Protein AF-A0A7V2UAW4-F1 (afdb_monomer)

Secondary structure (DSSP, 8-state):
-PPPHHHHHHHHHHHHHHHHHHHHHHTTHHHHHHHHHHHHHHTT--EEEEEESS---EEEEEETTTEEEEEEEEEEEEEEEETTEEEEEEEEEEEEEESS-EEEEEEE---SSS------TT-GGGSEEEEEHHHHHHSSPP-SS-S----

pLDDT: mean 83.61, std 13.73, range [29.81, 96.88]

Solvent-accessible surface area (backbone atoms only — not comparable to full-atom values): 8157 Å² total; per-residue (Å²): 135,87,79,57,69,68,56,56,51,51,53,52,52,51,46,67,63,51,60,56,51,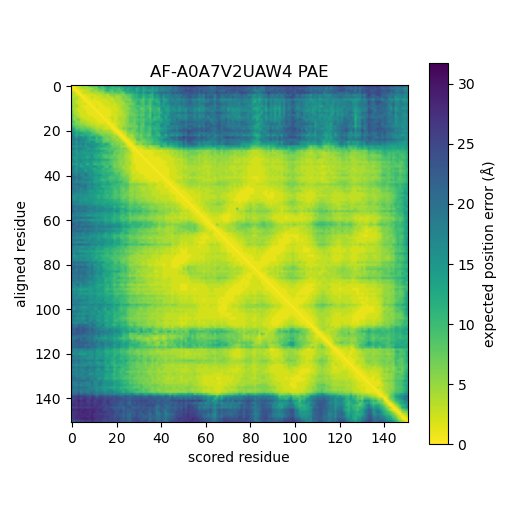63,61,34,50,78,59,58,26,74,63,25,52,51,50,51,53,50,33,57,59,29,56,74,48,75,53,68,50,76,50,57,92,60,96,69,60,69,51,66,50,54,62,89,48,48,41,17,38,41,40,26,46,48,64,37,37,36,40,36,36,31,95,36,28,48,42,66,21,45,36,35,40,45,37,40,23,69,42,48,34,30,40,41,35,38,31,55,26,41,40,70,81,46,72,51,60,65,52,46,91,92,39,68,90,46,43,53,42,43,35,21,6,65,48,19,70,73,44,78,72,60,64,87,53,72,84,76,73,83,102

Mean predicted aligned error: 8.91 Å

Radius of gyration: 21.37 Å; Cα contacts (8 Å, |Δi|>4): 284; chains: 1; bounding box: 58×36×54 Å

Structure (mmCIF, N/CA/C/O backbone):
data_AF-A0A7V2UAW4-F1
#
_entry.id   AF-A0A7V2UAW4-F1
#
loop_
_atom_site.group_PDB
_atom_site.id
_atom_site.type_symbol
_atom_site.label_atom_id
_atom_site.label_alt_id
_atom_site.label_comp_id
_atom_site.label_asym_id
_atom_site.label_entity_id
_atom_site.label_seq_id
_atom_site.pdbx_PDB_ins_code
_atom_site.Cartn_x
_atom_site.Cartn_y
_atom_site.Cartn_z
_atom_site.occupancy
_atom_site.B_iso_or_equiv
_atom_site.auth_seq_id
_atom_site.auth_comp_id
_atom_site.auth_asym_id
_atom_site.auth_atom_id
_atom_site.pdbx_PDB_model_num
ATOM 1 N N . MET A 1 1 ? 37.548 -24.258 -40.162 1.00 61.00 1 MET A N 1
ATOM 2 C CA . MET A 1 1 ? 38.134 -23.087 -39.465 1.00 61.00 1 MET A CA 1
ATOM 3 C C . MET A 1 1 ? 37.793 -23.179 -37.980 1.00 61.00 1 MET A C 1
ATOM 5 O O . MET A 1 1 ? 36.614 -23.158 -37.659 1.00 61.00 1 MET A O 1
ATOM 9 N N . LYS A 1 2 ? 38.778 -23.338 -37.081 1.00 76.00 2 LYS A N 1
ATOM 10 C CA . LYS A 1 2 ? 38.550 -23.303 -35.621 1.00 76.00 2 LYS A CA 1
ATOM 11 C C . LYS A 1 2 ? 38.394 -21.843 -35.185 1.00 76.00 2 LYS A C 1
ATOM 13 O O . LYS A 1 2 ? 39.293 -21.044 -35.432 1.00 76.00 2 LYS A O 1
ATOM 18 N N . GLN A 1 3 ? 37.265 -21.483 -34.580 1.00 68.00 3 GLN A N 1
ATOM 19 C CA . GLN A 1 3 ? 37.112 -20.160 -33.973 1.00 68.00 3 GLN A CA 1
ATOM 20 C C . GLN A 1 3 ? 37.976 -20.068 -32.707 1.00 68.00 3 GLN A C 1
ATOM 22 O O . GLN A 1 3 ? 38.026 -21.008 -31.918 1.00 68.00 3 GLN A O 1
ATOM 27 N N . SER A 1 4 ? 38.674 -18.942 -32.535 1.00 83.75 4 SER A N 1
ATOM 28 C CA . SER A 1 4 ? 39.480 -18.678 -31.338 1.00 83.75 4 SER A CA 1
ATOM 29 C C . SER A 1 4 ? 38.569 -18.534 -30.110 1.00 83.75 4 SER A C 1
ATOM 31 O O . SER A 1 4 ? 37.597 -17.776 -30.194 1.00 83.75 4 SER A O 1
ATOM 33 N N . PRO A 1 5 ? 38.879 -19.173 -28.967 1.00 84.00 5 PRO A N 1
ATOM 34 C CA . PRO A 1 5 ? 38.079 -19.078 -27.741 1.00 84.00 5 PRO A CA 1
ATOM 35 C C . PRO A 1 5 ? 37.882 -17.631 -27.258 1.00 84.00 5 PRO A C 1
ATOM 37 O O . PRO A 1 5 ? 36.838 -17.303 -26.700 1.00 84.00 5 PRO A O 1
ATOM 40 N N . SER A 1 6 ? 38.818 -16.727 -27.565 1.00 88.31 6 SER A N 1
ATOM 41 C CA . SER A 1 6 ? 38.686 -15.294 -27.267 1.00 88.31 6 SER A CA 1
ATOM 42 C C . SER A 1 6 ? 37.560 -14.597 -28.040 1.00 88.31 6 SER A C 1
ATOM 44 O O . SER A 1 6 ? 36.951 -13.663 -27.524 1.00 88.31 6 SER A O 1
ATOM 46 N N . ARG A 1 7 ? 37.236 -15.056 -29.257 1.00 86.38 7 ARG A N 1
ATOM 47 C CA . ARG A 1 7 ? 36.137 -14.494 -30.061 1.00 86.38 7 ARG A CA 1
ATOM 48 C C . ARG A 1 7 ? 34.774 -14.929 -29.528 1.00 86.38 7 ARG A C 1
ATOM 50 O O . ARG A 1 7 ? 33.863 -14.112 -29.488 1.00 86.38 7 ARG A O 1
ATOM 57 N N . LEU A 1 8 ? 34.661 -16.182 -29.082 1.00 85.88 8 LEU A N 1
ATOM 58 C CA . LEU A 1 8 ? 33.453 -16.701 -28.431 1.00 85.88 8 LEU A CA 1
ATOM 59 C C . LEU A 1 8 ? 33.189 -15.989 -27.101 1.00 85.88 8 LEU A C 1
ATOM 61 O O . LEU A 1 8 ? 32.062 -15.571 -26.855 1.00 85.88 8 LEU A O 1
ATOM 65 N N . LEU A 1 9 ? 34.231 -15.776 -26.290 1.00 88.94 9 LEU A N 1
ATOM 66 C CA . LEU A 1 9 ? 34.117 -15.020 -25.043 1.00 88.94 9 LEU A CA 1
ATOM 67 C C . LEU A 1 9 ? 33.706 -13.561 -25.295 1.00 88.94 9 LEU A C 1
ATOM 69 O O . LEU A 1 9 ? 32.804 -13.063 -24.630 1.00 88.94 9 LEU A O 1
ATOM 73 N N . GLY A 1 10 ? 34.314 -12.893 -26.281 1.00 90.38 10 GLY A N 1
ATOM 74 C CA . GLY A 1 10 ? 33.958 -11.519 -26.648 1.00 90.38 10 GLY A CA 1
ATOM 75 C C . GLY A 1 10 ? 32.508 -11.380 -27.124 1.00 90.38 10 GLY A C 1
ATOM 76 O O . GLY A 1 10 ? 31.810 -10.462 -26.701 1.00 90.38 10 GLY A O 1
ATOM 77 N N . LEU A 1 11 ? 32.026 -12.320 -27.945 1.00 89.00 11 LEU A N 1
ATOM 78 C CA . LEU A 1 11 ? 30.628 -12.366 -28.391 1.00 89.00 11 LEU A CA 1
ATOM 79 C C . LEU A 1 11 ? 29.655 -12.642 -27.238 1.00 89.00 11 LEU A C 1
ATOM 81 O O . LEU A 1 11 ? 28.611 -11.996 -27.163 1.00 89.00 11 LEU A O 1
ATOM 85 N N . ALA A 1 12 ? 29.994 -13.557 -26.327 1.00 86.88 12 ALA A N 1
ATOM 86 C CA . ALA A 1 12 ? 29.176 -13.852 -25.153 1.00 86.88 12 ALA A CA 1
ATOM 87 C C . ALA A 1 12 ? 29.076 -12.641 -24.214 1.00 86.88 12 ALA A C 1
ATOM 89 O O . ALA A 1 12 ? 27.979 -12.291 -23.783 1.00 86.88 12 ALA A O 1
ATOM 90 N N . LEU A 1 13 ? 30.195 -11.956 -23.959 1.00 86.44 13 LEU A N 1
ATOM 91 C CA . LEU A 1 13 ? 30.232 -10.760 -23.119 1.00 86.44 13 LEU A CA 1
ATOM 92 C C . LEU A 1 13 ? 29.447 -9.601 -23.751 1.00 86.44 13 LEU A C 1
ATOM 94 O O . LEU A 1 13 ? 28.648 -8.958 -23.078 1.00 86.44 13 LEU A O 1
ATOM 98 N N . ALA A 1 14 ? 29.613 -9.373 -25.058 1.00 84.19 14 ALA A N 1
ATOM 99 C CA . ALA A 1 14 ? 28.846 -8.364 -25.787 1.00 84.19 14 ALA A CA 1
ATOM 100 C C . ALA A 1 14 ? 27.338 -8.672 -25.768 1.00 84.19 14 ALA A C 1
ATOM 102 O O . ALA A 1 14 ? 26.530 -7.778 -25.536 1.00 84.19 14 ALA A O 1
ATOM 103 N N . SER A 1 15 ? 26.952 -9.940 -25.933 1.00 80.25 15 SER A N 1
ATOM 104 C CA . SER A 1 15 ? 25.546 -10.362 -25.862 1.00 80.25 15 SER A CA 1
ATOM 105 C C . SER A 1 15 ? 24.968 -10.156 -24.459 1.00 80.25 15 SER A C 1
ATOM 107 O O . SER A 1 15 ? 23.874 -9.618 -24.321 1.00 80.25 15 SER A O 1
ATOM 109 N N . ALA A 1 16 ? 25.722 -10.507 -23.413 1.00 80.31 16 ALA A N 1
ATOM 110 C CA . ALA A 1 16 ? 25.320 -10.308 -22.022 1.00 80.31 16 ALA A CA 1
ATOM 111 C C . ALA A 1 16 ? 25.173 -8.824 -21.639 1.00 80.31 16 ALA A C 1
ATOM 113 O O . ALA A 1 16 ? 24.401 -8.514 -20.741 1.00 80.31 16 ALA A O 1
ATOM 114 N N . LEU A 1 17 ? 25.877 -7.913 -22.320 1.00 76.81 17 LEU A N 1
ATOM 115 C CA . LEU A 1 17 ? 25.771 -6.467 -22.095 1.00 76.81 17 LEU A CA 1
ATOM 116 C C . LEU A 1 17 ? 24.660 -5.808 -22.923 1.00 76.81 17 LEU A C 1
ATOM 118 O O . LEU A 1 17 ? 24.065 -4.835 -22.470 1.00 76.81 17 LEU A O 1
ATOM 122 N N . VAL A 1 18 ? 24.363 -6.322 -24.121 1.00 74.56 18 VAL A N 1
ATOM 123 C CA . VAL A 1 18 ? 23.377 -5.718 -25.036 1.00 74.56 18 VAL A CA 1
ATOM 124 C C . VAL A 1 18 ? 21.959 -6.235 -24.792 1.00 74.56 18 VAL A C 1
ATOM 126 O O . VAL A 1 18 ? 21.009 -5.457 -24.843 1.00 74.56 18 VAL A O 1
ATOM 129 N N . LEU A 1 19 ? 21.789 -7.525 -24.488 1.00 70.25 19 LEU A N 1
ATOM 130 C CA . LEU A 1 19 ? 20.464 -8.118 -24.267 1.00 70.25 19 LEU A CA 1
ATOM 131 C C . LEU A 1 19 ? 19.680 -7.487 -23.094 1.00 70.25 19 LEU A C 1
ATOM 133 O O . LEU A 1 19 ? 18.476 -7.286 -23.252 1.00 70.25 19 LEU A O 1
ATOM 137 N N . PRO A 1 20 ? 20.303 -7.089 -21.965 1.00 67.56 20 PRO A N 1
ATOM 138 C CA . PRO A 1 20 ? 19.588 -6.406 -20.884 1.00 67.56 20 PRO A CA 1
ATOM 139 C C . PRO A 1 20 ? 19.115 -4.993 -21.253 1.00 67.56 20 PRO A C 1
ATOM 141 O O . PRO A 1 20 ? 18.119 -4.525 -20.702 1.00 67.56 20 PRO A O 1
ATOM 144 N N . LEU A 1 21 ? 19.788 -4.313 -22.194 1.00 64.25 21 LEU A N 1
ATOM 145 C CA . LEU A 1 21 ? 19.416 -2.954 -22.611 1.00 64.25 21 LEU A CA 1
ATOM 146 C C . LEU A 1 21 ? 18.043 -2.925 -23.295 1.00 64.25 21 LEU A C 1
ATOM 148 O O . LEU A 1 21 ? 17.291 -1.971 -23.102 1.00 64.25 21 LEU A O 1
ATOM 152 N N . GLY A 1 22 ? 17.690 -3.983 -24.034 1.00 64.31 22 GLY A N 1
ATOM 153 C CA . GLY A 1 22 ? 16.378 -4.107 -24.675 1.00 64.31 22 GLY A CA 1
ATOM 154 C C . GLY A 1 22 ? 15.227 -4.234 -23.671 1.00 64.31 22 GLY A C 1
ATOM 155 O O . GLY A 1 22 ? 14.153 -3.680 -23.896 1.00 64.31 22 GLY A O 1
ATOM 156 N N . CYS A 1 23 ? 15.459 -4.900 -22.534 1.00 62.59 23 CYS A N 1
ATOM 157 C CA . CYS A 1 23 ? 14.474 -4.987 -21.454 1.00 62.59 23 CYS A CA 1
ATOM 158 C C . CYS A 1 23 ? 14.363 -3.663 -20.688 1.00 62.59 23 CYS A C 1
ATOM 160 O O . CYS A 1 23 ? 13.255 -3.205 -20.431 1.00 62.59 23 CYS A O 1
ATOM 162 N N . ALA A 1 24 ? 15.493 -3.005 -20.403 1.00 60.03 24 ALA A N 1
ATOM 163 C CA . ALA A 1 24 ? 15.501 -1.716 -19.716 1.00 60.03 24 ALA A CA 1
ATOM 164 C C . ALA A 1 24 ? 14.805 -0.614 -20.536 1.00 60.03 24 ALA A C 1
ATOM 166 O O . ALA A 1 24 ? 14.076 0.195 -19.975 1.00 60.03 24 ALA A O 1
ATOM 167 N N . GLN A 1 25 ? 14.971 -0.577 -21.866 1.00 60.62 25 GLN A N 1
ATOM 168 C CA . GLN A 1 25 ? 14.334 0.443 -22.715 1.00 60.62 25 GLN A CA 1
ATOM 169 C C . GLN A 1 25 ? 12.803 0.410 -22.680 1.00 60.62 25 GLN A C 1
ATOM 171 O O . GLN A 1 25 ? 12.186 1.466 -22.808 1.00 60.62 25 GLN A O 1
ATOM 176 N N . ARG A 1 26 ? 12.189 -0.763 -22.482 1.00 65.06 26 ARG A N 1
ATOM 177 C CA . ARG A 1 26 ? 10.726 -0.897 -22.438 1.00 65.06 26 ARG A CA 1
ATOM 178 C C . ARG A 1 26 ? 10.103 -0.183 -21.234 1.00 65.06 26 ARG A C 1
ATOM 180 O O . ARG A 1 26 ? 8.951 0.222 -21.315 1.00 65.06 26 ARG A O 1
ATOM 187 N N . GLU A 1 27 ? 10.879 0.016 -20.173 1.00 66.06 27 GLU A N 1
ATOM 188 C CA . GLU A 1 27 ? 10.457 0.678 -18.933 1.00 66.06 27 GLU A CA 1
ATOM 189 C C . GLU A 1 27 ? 11.071 2.079 -18.760 1.00 66.06 27 GLU A C 1
ATOM 191 O O . GLU A 1 27 ? 10.977 2.656 -17.687 1.00 66.06 27 GLU A O 1
ATOM 196 N N . GLY A 1 28 ? 11.697 2.660 -19.794 1.00 79.25 28 GLY A N 1
ATOM 197 C CA . GLY A 1 28 ? 12.308 4.001 -19.713 1.00 79.25 28 GLY A CA 1
ATOM 198 C C . GLY A 1 28 ? 13.829 4.014 -19.496 1.00 79.25 28 GLY A C 1
ATOM 199 O O . GLY A 1 28 ? 14.409 5.028 -19.103 1.00 79.25 28 GLY A O 1
ATOM 200 N N . GLY A 1 29 ? 14.510 2.901 -19.763 1.00 83.06 29 GLY A N 1
ATOM 201 C CA . GLY A 1 29 ? 15.966 2.777 -19.699 1.00 83.06 29 GLY A CA 1
ATOM 202 C C . GLY A 1 29 ? 16.503 2.772 -18.268 1.00 83.06 29 GLY A C 1
ATOM 203 O O . GLY A 1 29 ? 15.854 2.303 -17.339 1.00 83.06 29 GLY A O 1
ATOM 204 N N . VAL A 1 30 ? 17.714 3.306 -18.082 1.00 82.31 30 VAL A N 1
ATOM 205 C CA . VAL A 1 30 ? 18.349 3.408 -16.754 1.00 82.31 30 VAL A CA 1
ATOM 206 C C . VAL A 1 30 ? 17.505 4.250 -15.793 1.00 82.31 30 VAL A C 1
ATOM 208 O O . VAL A 1 30 ? 17.402 3.909 -14.619 1.00 82.31 30 VAL A O 1
ATOM 211 N N . LEU A 1 31 ? 16.877 5.323 -16.285 1.00 83.94 31 LEU A N 1
ATOM 212 C CA . LEU A 1 31 ? 16.004 6.170 -15.469 1.00 83.94 31 LEU A CA 1
ATOM 213 C C . LEU A 1 31 ? 14.739 5.424 -15.042 1.00 83.94 31 LEU A C 1
ATOM 215 O O . LEU A 1 31 ? 14.379 5.482 -13.872 1.00 83.94 31 LEU A O 1
ATOM 219 N N . GLY A 1 32 ? 14.133 4.673 -15.962 1.00 84.94 32 GLY A N 1
ATOM 220 C CA . GLY A 1 32 ? 13.034 3.757 -15.667 1.00 84.94 32 GLY A CA 1
ATOM 221 C C . GLY A 1 32 ? 13.375 2.765 -14.563 1.00 84.94 32 GLY A C 1
ATOM 222 O O . GLY A 1 32 ? 12.708 2.715 -13.537 1.00 84.94 32 GLY A O 1
ATOM 223 N N . PHE A 1 33 ? 14.496 2.058 -14.719 1.00 83.50 33 PHE A N 1
ATOM 224 C CA . PHE A 1 33 ? 14.989 1.120 -13.713 1.0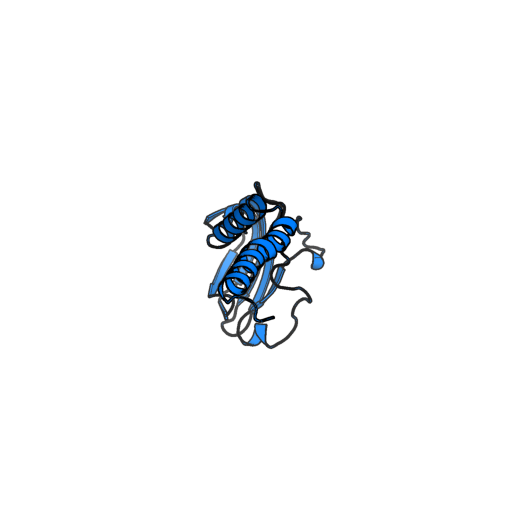0 83.50 33 PHE A CA 1
ATOM 225 C C . PHE A 1 33 ? 15.178 1.773 -12.338 1.00 83.50 33 PHE A C 1
ATOM 227 O O . PHE A 1 33 ? 14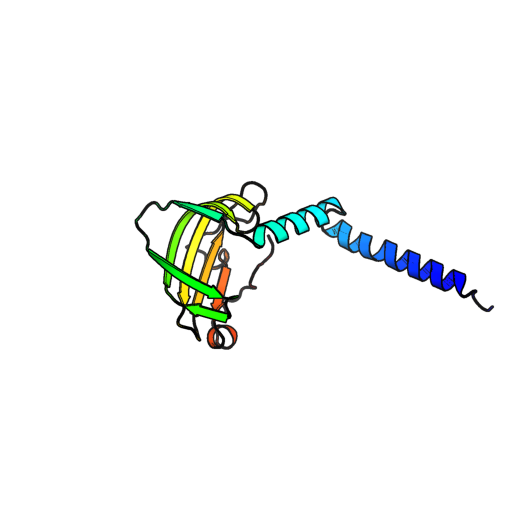.711 1.234 -11.336 1.00 83.50 33 PHE A O 1
ATOM 234 N N . LEU A 1 34 ? 15.854 2.927 -12.275 1.00 85.88 34 LEU A N 1
ATOM 235 C CA . LEU A 1 34 ? 16.068 3.642 -11.014 1.00 85.88 34 LEU A CA 1
ATOM 236 C C . LEU A 1 34 ? 14.745 4.108 -10.394 1.00 85.88 34 LEU A C 1
ATOM 238 O O . LEU A 1 34 ? 14.593 4.009 -9.179 1.00 85.88 34 LEU A O 1
ATOM 242 N N . SER A 1 35 ? 13.787 4.553 -11.210 1.00 86.50 35 SER A N 1
ATOM 243 C CA . SER A 1 35 ? 12.442 4.908 -10.751 1.00 86.50 35 SER A CA 1
ATOM 244 C C . SER A 1 35 ? 11.711 3.702 -10.164 1.00 86.50 35 SER A C 1
ATOM 246 O O . SER A 1 35 ? 11.132 3.813 -9.089 1.00 86.50 35 SER A O 1
ATOM 248 N N . SER A 1 36 ? 11.792 2.534 -10.805 1.00 85.31 36 SER A N 1
ATOM 249 C CA . SER A 1 36 ? 11.201 1.300 -10.277 1.00 85.31 36 SER A CA 1
ATOM 250 C C . SER A 1 36 ? 11.884 0.862 -8.981 1.00 85.31 36 SER A C 1
ATOM 252 O O . SER A 1 36 ? 11.212 0.474 -8.039 1.00 85.31 36 SER A O 1
ATOM 254 N N . ARG A 1 37 ? 13.218 0.971 -8.875 1.00 88.50 37 ARG A N 1
ATOM 255 C CA . ARG A 1 37 ? 13.931 0.677 -7.615 1.00 88.50 37 ARG A CA 1
ATOM 256 C C . ARG A 1 37 ? 13.546 1.641 -6.491 1.00 88.50 37 ARG A C 1
ATOM 258 O O . ARG A 1 37 ? 13.497 1.227 -5.337 1.00 88.50 37 ARG A O 1
ATOM 265 N N . LEU A 1 38 ? 13.301 2.910 -6.817 1.00 88.56 38 LEU A N 1
ATOM 266 C CA . LEU A 1 38 ? 12.791 3.882 -5.856 1.00 88.56 38 LEU A CA 1
ATOM 267 C C . LEU A 1 38 ? 11.385 3.490 -5.387 1.00 88.56 38 LEU A C 1
ATOM 269 O O . LEU A 1 38 ? 11.158 3.460 -4.182 1.00 88.56 38 LEU A O 1
ATOM 273 N N . LYS A 1 39 ? 10.488 3.136 -6.316 1.00 86.06 39 LYS A N 1
ATOM 274 C CA . LYS A 1 39 ? 9.132 2.656 -6.010 1.00 86.06 39 LYS A CA 1
ATOM 275 C C . LYS A 1 39 ? 9.162 1.414 -5.112 1.00 86.06 39 LYS A C 1
ATOM 277 O O . LYS A 1 39 ? 8.578 1.455 -4.037 1.00 86.06 39 LYS A O 1
ATOM 282 N N . ASP A 1 40 ? 9.946 0.392 -5.466 1.00 88.62 40 ASP A N 1
ATOM 283 C CA . ASP A 1 40 ? 10.162 -0.800 -4.628 1.00 88.62 40 ASP A CA 1
ATOM 284 C C . ASP A 1 40 ? 10.610 -0.420 -3.204 1.00 88.62 40 ASP A C 1
ATOM 286 O O . ASP A 1 40 ? 10.158 -1.007 -2.225 1.00 88.62 40 ASP A O 1
ATOM 290 N N . GLY A 1 41 ? 11.505 0.567 -3.069 1.00 90.12 41 GLY A N 1
ATOM 291 C CA . GLY A 1 41 ? 11.968 1.053 -1.768 1.00 90.12 41 GLY A CA 1
ATOM 292 C C . GLY A 1 41 ? 10.875 1.750 -0.951 1.00 90.12 41 GLY A C 1
ATOM 293 O O . GLY A 1 41 ? 10.837 1.592 0.268 1.00 90.12 41 GLY A O 1
ATOM 294 N N . LEU A 1 42 ? 9.980 2.490 -1.609 1.00 90.69 42 LEU A N 1
ATOM 295 C CA . LEU A 1 42 ? 8.832 3.143 -0.973 1.00 90.69 42 LEU A CA 1
ATOM 296 C C . LEU A 1 42 ? 7.737 2.142 -0.575 1.00 90.69 42 LEU A C 1
ATOM 298 O O . LEU A 1 42 ? 7.028 2.383 0.394 1.00 90.69 42 LEU A O 1
ATOM 302 N N . GLU A 1 43 ? 7.624 1.001 -1.258 1.00 87.62 43 GLU A N 1
ATOM 303 C CA . GLU A 1 43 ? 6.686 -0.077 -0.901 1.00 87.62 43 GLU A CA 1
ATOM 304 C C . GLU A 1 43 ? 7.110 -0.865 0.353 1.00 87.62 43 GLU A C 1
ATOM 306 O O . GLU A 1 43 ? 6.309 -1.598 0.932 1.00 87.62 43 GLU A O 1
ATOM 311 N N . MET A 1 44 ? 8.362 -0.732 0.808 1.00 89.25 44 MET A N 1
ATOM 312 C CA . MET A 1 44 ? 8.853 -1.463 1.984 1.00 89.25 44 MET A CA 1
ATOM 313 C C . MET A 1 44 ? 8.369 -0.888 3.319 1.00 89.25 44 MET A C 1
ATOM 315 O O . MET A 1 44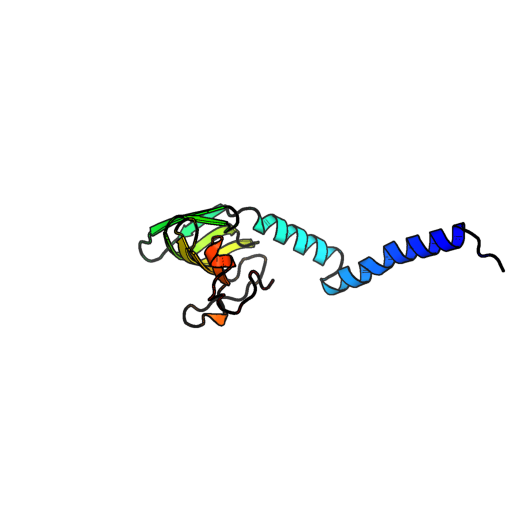 ? 8.454 -1.577 4.340 1.00 89.25 44 MET A O 1
ATOM 319 N N . VAL A 1 45 ? 7.951 0.380 3.350 1.00 88.06 45 VAL A N 1
ATOM 320 C CA . VAL A 1 45 ? 7.672 1.107 4.591 1.00 88.06 45 VAL A CA 1
ATOM 321 C C . VAL A 1 45 ? 6.484 2.043 4.410 1.00 88.06 45 VAL A C 1
ATOM 323 O O . VAL A 1 45 ? 6.556 2.995 3.641 1.00 88.06 45 VAL A O 1
ATOM 326 N N . ASP A 1 46 ? 5.462 1.843 5.241 1.00 90.56 46 ASP A N 1
ATOM 327 C CA . ASP A 1 46 ? 4.341 2.768 5.382 1.00 90.56 46 ASP A CA 1
ATOM 328 C C . ASP A 1 46 ? 4.450 3.517 6.724 1.00 90.56 46 ASP A C 1
ATOM 330 O O . ASP A 1 46 ? 4.282 2.936 7.800 1.00 90.56 46 ASP A O 1
ATOM 334 N N . ILE A 1 47 ? 4.739 4.819 6.687 1.00 94.69 47 ILE A N 1
ATOM 335 C CA . ILE A 1 47 ? 4.780 5.711 7.854 1.00 94.69 47 ILE A CA 1
ATOM 336 C C . ILE A 1 47 ? 3.999 6.980 7.536 1.00 94.69 47 ILE A C 1
ATOM 338 O O . ILE A 1 47 ? 4.362 7.747 6.645 1.00 94.69 47 ILE A O 1
ATOM 342 N N . GLY A 1 48 ? 2.961 7.251 8.322 1.00 94.94 48 GLY A N 1
ATOM 343 C CA . GLY A 1 48 ? 2.155 8.448 8.140 1.00 94.94 48 GLY A CA 1
ATOM 344 C C . GLY A 1 48 ? 1.013 8.575 9.131 1.00 94.94 48 GLY A C 1
ATOM 345 O O . GLY A 1 48 ? 0.889 7.812 10.090 1.00 94.94 48 GLY A O 1
ATOM 346 N N . VAL A 1 49 ? 0.168 9.568 8.877 1.00 96.06 49 VAL A N 1
ATOM 347 C CA . VAL A 1 49 ? -1.048 9.840 9.641 1.00 96.06 49 VAL A CA 1
ATOM 348 C C . VAL A 1 49 ? -2.247 9.619 8.734 1.00 96.06 49 VAL A C 1
ATOM 350 O O . VAL A 1 49 ? -2.304 10.146 7.627 1.00 96.06 49 VAL A O 1
ATOM 353 N N . THR A 1 50 ? -3.224 8.855 9.218 1.00 95.62 50 THR A N 1
ATOM 354 C CA . THR A 1 50 ? -4.506 8.688 8.530 1.00 95.62 50 THR A CA 1
ATOM 355 C C . THR A 1 50 ? -5.555 9.599 9.148 1.00 95.62 50 THR A C 1
ATOM 357 O O . THR A 1 50 ? -5.760 9.583 10.362 1.00 95.62 50 THR A O 1
ATOM 360 N N . VAL A 1 51 ? -6.252 10.358 8.306 1.00 96.19 51 VAL A N 1
ATOM 361 C CA . VAL A 1 51 ? -7.375 11.215 8.692 1.00 96.19 51 VAL A CA 1
ATOM 362 C C . VAL A 1 51 ? -8.650 10.675 8.059 1.00 96.19 51 VAL A C 1
ATOM 364 O O . VAL A 1 51 ? -8.700 10.404 6.861 1.00 96.19 51 VAL A O 1
ATOM 367 N N . THR A 1 52 ? -9.697 10.528 8.867 1.00 96.88 52 THR A N 1
ATOM 368 C CA . THR A 1 52 ? -11.007 10.027 8.433 1.00 96.88 52 THR A CA 1
ATOM 369 C C . THR A 1 52 ? -12.097 11.035 8.787 1.00 96.88 52 THR A C 1
ATO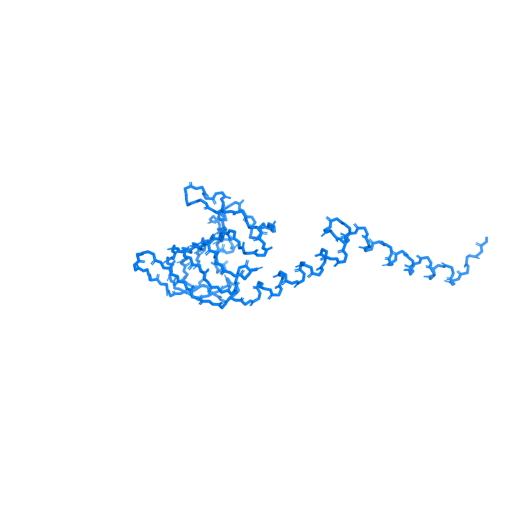M 371 O O . THR A 1 52 ? -11.979 11.769 9.767 1.00 96.88 52 THR A O 1
ATOM 374 N N . ALA A 1 53 ? -13.162 11.088 7.982 1.00 95.88 53 ALA A N 1
ATOM 375 C CA . ALA A 1 53 ? -14.289 11.993 8.231 1.00 95.88 53 ALA A CA 1
ATOM 376 C C . ALA A 1 53 ? -15.181 11.523 9.394 1.00 95.88 53 ALA A C 1
ATOM 378 O O . ALA A 1 53 ? -15.812 12.331 10.071 1.00 95.88 53 ALA A O 1
ATOM 379 N N . THR A 1 54 ? -15.235 10.211 9.627 1.00 96.19 54 THR A N 1
ATOM 380 C CA . THR A 1 54 ? -16.014 9.581 10.698 1.00 96.19 54 THR A CA 1
ATOM 381 C C . THR A 1 54 ? -15.108 8.708 11.559 1.00 96.19 54 THR A C 1
ATOM 383 O O . THR A 1 54 ? -14.215 8.071 10.997 1.00 96.19 54 THR A O 1
ATOM 386 N N . PRO A 1 55 ? -15.366 8.580 12.875 1.00 94.12 55 PRO A N 1
ATOM 387 C CA . PRO A 1 55 ? -14.639 7.642 13.724 1.00 94.12 55 PRO A CA 1
ATOM 388 C C . PRO A 1 55 ? -14.699 6.220 13.161 1.00 94.12 55 PRO A C 1
ATOM 390 O O . PRO A 1 55 ? -15.774 5.712 12.837 1.00 94.12 55 PRO A O 1
ATOM 393 N N . GLN A 1 56 ? -13.538 5.588 13.043 1.00 94.62 56 GLN A N 1
ATOM 394 C CA . GLN A 1 56 ? -13.369 4.249 12.493 1.00 94.62 56 GLN A CA 1
ATOM 395 C C . GLN A 1 56 ? -12.389 3.465 13.365 1.00 94.62 56 GLN A C 1
ATOM 397 O O . GLN A 1 56 ? -11.525 4.049 14.018 1.00 94.62 56 GLN A O 1
ATOM 402 N N . TRP A 1 57 ? -12.543 2.143 13.395 1.00 90.88 57 TRP A N 1
ATOM 403 C CA . TRP A 1 57 ? -11.721 1.261 14.216 1.00 90.88 57 TRP A CA 1
ATOM 404 C C . TRP A 1 57 ? -10.964 0.292 13.327 1.00 90.88 57 TRP A C 1
ATOM 406 O O . TRP A 1 57 ? -11.536 -0.353 12.444 1.00 90.88 57 TRP A O 1
ATOM 416 N N . THR A 1 58 ? -9.671 0.180 13.598 1.00 92.75 58 THR A N 1
ATOM 417 C CA . THR A 1 58 ? -8.809 -0.806 12.969 1.00 92.75 58 THR A CA 1
ATOM 418 C C . THR A 1 58 ? -7.861 -1.381 14.004 1.00 92.75 58 THR A C 1
ATOM 420 O O . THR A 1 58 ? -7.166 -0.661 14.718 1.00 92.75 58 THR A O 1
ATOM 423 N N . PHE A 1 59 ? -7.878 -2.698 14.109 1.00 94.62 59 PHE A N 1
ATOM 424 C CA . PHE A 1 59 ? -6.874 -3.477 14.799 1.00 94.62 59 PHE A CA 1
ATOM 425 C C . PHE A 1 59 ? -6.628 -4.690 13.925 1.00 94.62 59 PHE A C 1
ATOM 427 O O . PHE A 1 59 ? -7.379 -5.662 13.969 1.00 94.62 59 PHE A O 1
ATOM 434 N N . TYR A 1 60 ? -5.628 -4.588 13.064 1.00 94.31 60 TYR A N 1
ATOM 435 C CA . TYR A 1 60 ? -5.332 -5.609 12.080 1.00 94.31 60 TYR A CA 1
ATOM 436 C C . TYR A 1 60 ? -3.823 -5.766 11.963 1.00 94.31 60 TYR A C 1
ATOM 438 O O . TYR A 1 60 ? -3.105 -4.783 11.790 1.00 94.31 60 TYR A O 1
ATOM 446 N N . ALA A 1 61 ? -3.351 -7.002 12.068 1.00 92.94 61 ALA A N 1
ATOM 447 C CA . ALA A 1 61 ? -1.960 -7.358 11.864 1.00 92.94 61 ALA A CA 1
ATOM 448 C C . ALA A 1 61 ? -1.898 -8.574 10.945 1.00 92.94 61 ALA A C 1
ATOM 450 O O . ALA A 1 61 ? -2.594 -9.565 11.164 1.00 92.94 61 ALA A O 1
ATOM 451 N N . ALA A 1 62 ? -1.049 -8.508 9.927 1.00 88.06 62 ALA A N 1
ATOM 452 C CA . ALA A 1 62 ? -0.809 -9.619 9.024 1.00 88.06 62 ALA A CA 1
ATOM 453 C C . ALA A 1 62 ? 0.688 -9.717 8.736 1.00 88.06 62 ALA A C 1
ATOM 455 O O . ALA A 1 62 ? 1.295 -8.793 8.200 1.00 88.06 62 ALA A O 1
ATOM 456 N N . LEU A 1 63 ? 1.295 -10.853 9.081 1.00 84.75 63 LEU A N 1
ATOM 457 C CA . LEU A 1 63 ? 2.671 -11.149 8.690 1.00 84.75 63 LEU A CA 1
ATOM 458 C C . LEU A 1 63 ? 2.660 -11.733 7.276 1.00 84.75 63 LEU A C 1
ATOM 460 O O . LEU A 1 63 ? 2.275 -12.890 7.104 1.00 84.75 63 LEU A O 1
ATOM 464 N N . LEU A 1 64 ? 3.054 -10.946 6.270 1.00 84.50 64 LEU A N 1
ATOM 465 C CA . LEU A 1 64 ? 3.104 -11.375 4.860 1.00 84.50 64 LEU A CA 1
ATOM 466 C C . LEU A 1 64 ? 1.782 -11.997 4.371 1.00 84.50 64 LEU A C 1
ATOM 468 O O . LEU A 1 64 ? 1.787 -12.992 3.651 1.00 84.50 64 LEU A O 1
ATOM 472 N N . SER A 1 65 ? 0.639 -11.479 4.836 1.00 85.69 65 SER A N 1
ATOM 473 C CA . SER A 1 65 ? -0.695 -12.042 4.555 1.00 85.69 65 SER A CA 1
ATOM 474 C C . SER A 1 65 ? -0.899 -13.509 4.994 1.00 85.69 65 SER A C 1
ATOM 476 O O . SER A 1 65 ? -1.923 -14.114 4.689 1.00 85.69 65 SER A O 1
ATOM 478 N N . SER A 1 66 ? 0.053 -14.108 5.719 1.00 88.50 66 SER A N 1
ATOM 479 C CA . SER A 1 66 ? 0.064 -15.541 6.053 1.00 88.50 66 SER A CA 1
ATOM 480 C C . SER A 1 66 ? -0.653 -15.872 7.356 1.00 88.50 66 SER A C 1
ATOM 482 O O . SER A 1 66 ? -1.204 -16.959 7.487 1.00 88.50 66 SER A O 1
ATOM 484 N N . VAL A 1 67 ? -0.668 -14.943 8.313 1.00 93.12 67 VAL A N 1
ATOM 485 C CA . VAL A 1 67 ? -1.384 -15.083 9.587 1.00 93.12 67 VAL A CA 1
ATOM 486 C C . VAL A 1 67 ? -2.115 -13.771 9.874 1.00 93.12 67 VAL A C 1
ATOM 488 O O . VAL A 1 67 ? -1.610 -12.937 10.628 1.00 93.12 67 VAL A O 1
ATOM 491 N N . PRO A 1 68 ? -3.256 -13.525 9.208 1.00 94.75 68 PRO A N 1
ATOM 492 C CA . PRO A 1 68 ? -4.044 -12.316 9.404 1.00 94.75 68 PRO A CA 1
ATOM 493 C C . PRO A 1 68 ? -4.817 -12.404 10.721 1.00 94.75 68 PRO A C 1
ATOM 495 O O . PRO A 1 68 ? -5.559 -13.359 10.939 1.00 94.75 68 PRO A O 1
ATOM 498 N N . VAL A 1 69 ? -4.700 -11.415 11.601 1.00 96.50 69 VAL A N 1
ATOM 499 C CA . VAL A 1 69 ? -5.458 -11.364 12.858 1.00 96.50 69 VAL A CA 1
ATOM 500 C C . VAL A 1 69 ? -6.065 -9.986 13.046 1.00 96.50 69 VAL A C 1
ATOM 502 O O . VAL A 1 69 ? -5.371 -8.971 12.996 1.00 96.50 69 VAL A O 1
ATOM 505 N N . GLY A 1 70 ? -7.367 -9.976 13.323 1.00 96.69 70 GLY A N 1
ATOM 506 C CA . GLY A 1 70 ? -8.106 -8.788 13.714 1.00 96.69 70 GLY A CA 1
ATOM 507 C C . GLY A 1 70 ? -9.102 -8.324 12.659 1.00 96.69 70 GLY A C 1
ATOM 508 O O . GLY A 1 70 ? -9.542 -9.088 11.801 1.00 96.69 70 GLY A O 1
ATOM 509 N N . PHE A 1 71 ? -9.499 -7.065 12.755 1.00 96.31 71 PHE A N 1
ATOM 510 C CA . PHE A 1 71 ? -10.487 -6.442 11.888 1.00 96.31 71 PHE A CA 1
ATOM 511 C C . PHE A 1 71 ? -10.175 -4.959 11.740 1.00 96.31 71 PHE A C 1
ATOM 513 O O . PHE A 1 71 ? -9.781 -4.296 12.701 1.00 96.31 71 PHE A O 1
ATOM 520 N N . GLY A 1 72 ? -10.410 -4.416 10.553 1.00 94.69 72 GLY A N 1
ATOM 521 C CA . GLY A 1 72 ? -10.283 -2.988 10.347 1.00 94.69 72 GLY A CA 1
ATOM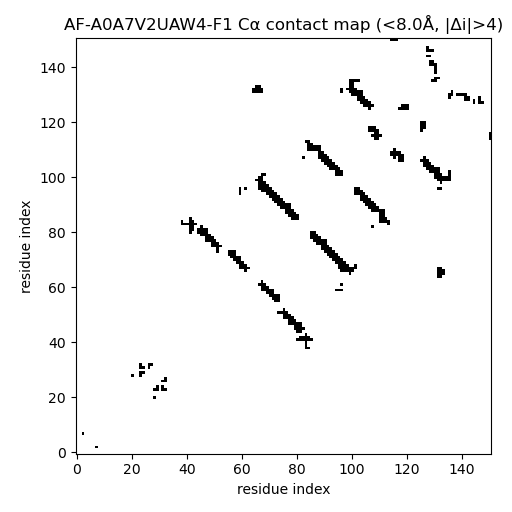 522 C C . GLY A 1 72 ? -11.094 -2.494 9.178 1.00 94.69 72 GLY A C 1
ATOM 523 O O . GLY A 1 72 ? -11.105 -3.110 8.117 1.00 94.69 72 GLY A O 1
ATOM 524 N N . LYS A 1 73 ? -11.749 -1.352 9.378 1.00 95.94 73 LYS A N 1
ATOM 525 C CA . LYS A 1 73 ? -12.361 -0.582 8.304 1.00 95.94 73 LYS A CA 1
ATOM 526 C C . LYS A 1 73 ? -11.843 0.844 8.389 1.00 95.94 73 LYS A C 1
ATOM 528 O O . LYS A 1 73 ? -11.970 1.459 9.442 1.00 95.94 73 LYS A O 1
ATOM 533 N N . VAL A 1 74 ? -11.243 1.327 7.309 1.00 95.69 74 VAL A N 1
ATOM 534 C CA . VAL A 1 74 ? -10.697 2.679 7.184 1.00 95.69 74 VAL A CA 1
ATOM 535 C C . VAL A 1 74 ? -11.094 3.227 5.818 1.00 95.69 74 VAL A C 1
ATOM 537 O O . VAL A 1 74 ? -10.904 2.563 4.808 1.00 95.69 74 VAL A O 1
ATOM 540 N N . ASP A 1 75 ? -11.637 4.435 5.784 1.00 95.75 75 ASP A N 1
ATOM 541 C CA . ASP A 1 75 ? -11.912 5.207 4.571 1.00 95.75 75 ASP A CA 1
ATOM 542 C C . ASP A 1 75 ? -11.546 6.660 4.859 1.00 95.75 75 ASP A C 1
ATOM 544 O O . ASP A 1 75 ? -12.135 7.289 5.750 1.00 95.75 75 ASP A O 1
ATOM 548 N N . GLY A 1 76 ? -10.519 7.158 4.180 1.00 94.75 76 GLY A N 1
ATOM 549 C CA . GLY A 1 76 ? -9.961 8.468 4.470 1.00 94.75 76 GLY A CA 1
ATOM 550 C C . GLY A 1 76 ? -8.757 8.820 3.612 1.00 94.75 76 GLY A C 1
ATOM 551 O O . GLY A 1 76 ? -8.612 8.352 2.485 1.00 94.75 76 GLY A O 1
ATOM 552 N N . TYR A 1 77 ? -7.902 9.672 4.168 1.00 94.50 77 TYR A N 1
ATOM 553 C CA . TYR A 1 77 ? -6.685 10.148 3.525 1.00 94.50 77 TYR A CA 1
ATOM 554 C C . TYR A 1 77 ? -5.472 9.818 4.384 1.00 94.50 77 TYR A C 1
ATOM 556 O O . TYR A 1 77 ? -5.458 10.088 5.587 1.00 94.50 77 TYR A O 1
ATOM 564 N N . PHE A 1 78 ? -4.462 9.239 3.753 1.00 94.62 78 PHE A N 1
ATOM 565 C CA . PHE A 1 78 ? -3.161 8.962 4.332 1.00 94.62 78 PHE A CA 1
ATOM 566 C C . PHE A 1 78 ? -2.191 10.078 3.956 1.00 94.62 78 PHE A C 1
ATOM 568 O O . PHE A 1 78 ? -2.124 10.464 2.794 1.00 94.62 78 PHE A O 1
ATOM 575 N N . PHE A 1 79 ? -1.443 10.577 4.936 1.00 95.06 79 PHE A N 1
ATOM 576 C CA . PHE A 1 79 ? -0.403 11.585 4.758 1.00 95.06 79 PHE A CA 1
ATOM 577 C C . PHE A 1 79 ? 0.928 11.021 5.249 1.00 95.06 79 PHE A C 1
ATOM 579 O O . PHE A 1 79 ? 1.103 10.839 6.457 1.00 95.06 79 PHE A O 1
ATOM 586 N N . GLY A 1 80 ? 1.864 10.751 4.342 1.00 94.19 80 GLY A N 1
ATOM 587 C CA . GLY A 1 80 ? 3.154 10.170 4.709 1.00 94.19 80 GLY A CA 1
ATOM 588 C C . GLY A 1 80 ? 3.879 9.494 3.555 1.00 94.19 80 GLY A C 1
ATOM 589 O O . GLY A 1 80 ? 3.676 9.849 2.400 1.00 94.19 80 GLY A O 1
ATOM 590 N N . VAL A 1 81 ? 4.734 8.532 3.893 1.00 93.06 81 VAL A N 1
ATOM 591 C CA . VAL A 1 81 ? 5.349 7.594 2.948 1.00 93.06 81 VAL A CA 1
ATOM 592 C C . VAL A 1 81 ? 4.556 6.304 3.029 1.00 93.06 81 VAL A C 1
ATOM 594 O O . VAL A 1 81 ? 4.392 5.787 4.130 1.00 93.06 81 VAL A O 1
ATOM 597 N N . GLY A 1 82 ? 4.029 5.813 1.918 1.00 89.38 82 GLY A N 1
ATOM 598 C CA . GLY A 1 82 ? 3.380 4.514 1.892 1.00 89.38 82 GLY A CA 1
ATOM 599 C C . GLY A 1 82 ? 2.691 4.198 0.576 1.00 89.38 82 GLY A C 1
ATOM 600 O O . GLY A 1 82 ? 2.541 5.068 -0.281 1.00 89.38 82 GLY A O 1
ATOM 601 N N . GLY A 1 83 ? 2.323 2.931 0.392 1.00 83.75 83 GLY A N 1
ATOM 602 C CA . GLY A 1 83 ? 1.694 2.468 -0.850 1.00 83.75 83 GLY A CA 1
ATOM 603 C C . GLY A 1 83 ? 2.579 2.653 -2.090 1.00 83.75 83 GLY A C 1
ATOM 604 O O . GLY A 1 83 ? 2.061 2.750 -3.198 1.00 83.75 83 GLY A O 1
ATOM 605 N N . GLY A 1 84 ? 3.904 2.740 -1.908 1.00 87.94 84 GLY A N 1
ATOM 606 C CA . GLY A 1 84 ? 4.863 2.993 -2.986 1.00 87.94 84 GLY A CA 1
ATOM 607 C C . GLY A 1 84 ? 5.056 4.468 -3.356 1.00 87.94 84 GLY A C 1
ATOM 608 O O . GLY A 1 84 ? 5.703 4.749 -4.363 1.00 87.94 84 GLY A O 1
ATOM 609 N N . ASP A 1 85 ? 4.532 5.410 -2.565 1.00 89.31 85 ASP A N 1
ATOM 610 C CA . ASP A 1 85 ? 4.637 6.851 -2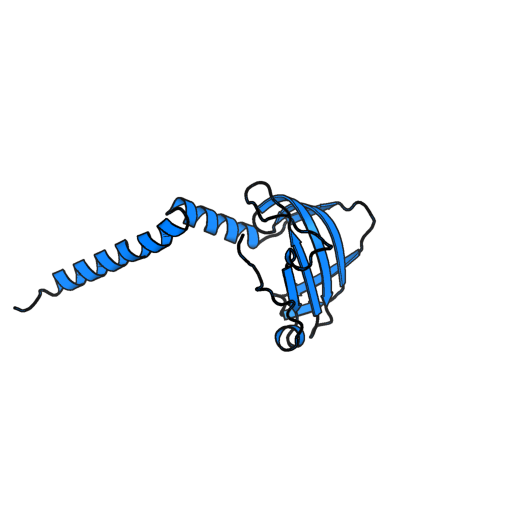.828 1.00 89.31 85 ASP A CA 1
ATOM 611 C C . ASP A 1 85 ? 4.852 7.676 -1.544 1.00 89.31 85 ASP A C 1
ATOM 613 O O . ASP A 1 85 ? 4.952 7.159 -0.431 1.00 89.31 85 ASP A O 1
ATOM 617 N N . ILE A 1 86 ? 4.959 8.991 -1.705 1.00 90.81 86 ILE A N 1
ATOM 618 C CA . ILE A 1 86 ? 5.071 9.997 -0.661 1.00 90.81 86 ILE A CA 1
ATOM 619 C C . ILE A 1 86 ? 3.980 11.036 -0.907 1.00 90.81 86 ILE A C 1
ATOM 621 O O . ILE A 1 86 ? 3.891 11.576 -1.999 1.00 90.81 86 ILE A O 1
ATOM 625 N N . GLY A 1 87 ? 3.186 11.398 0.097 1.00 90.62 87 GLY A N 1
ATOM 626 C CA . GLY A 1 87 ? 2.248 12.515 -0.007 1.00 90.62 87 GLY A CA 1
ATOM 627 C C . GLY A 1 87 ? 0.901 12.249 0.644 1.00 90.62 87 GLY A C 1
ATOM 628 O O . GLY A 1 87 ? 0.824 11.598 1.683 1.00 90.62 87 GLY A O 1
ATOM 629 N N . ALA A 1 88 ? -0.142 12.832 0.050 1.00 92.00 88 ALA A N 1
ATOM 630 C CA . ALA A 1 88 ? -1.525 12.715 0.490 1.00 92.00 88 ALA A CA 1
ATOM 631 C C . ALA A 1 88 ? -2.296 11.816 -0.479 1.00 92.00 88 ALA A C 1
ATOM 633 O O . ALA A 1 88 ? -2.546 12.214 -1.612 1.00 92.00 88 ALA A O 1
ATOM 634 N N . MET A 1 89 ? -2.681 10.627 -0.029 1.00 91.94 89 MET A N 1
ATOM 635 C CA . MET A 1 89 ? -3.334 9.613 -0.857 1.00 91.94 89 MET A CA 1
ATOM 636 C C . MET A 1 89 ? -4.683 9.263 -0.253 1.00 91.94 89 MET A C 1
ATOM 638 O O . MET A 1 89 ? -4.807 9.087 0.962 1.00 91.94 89 MET A O 1
ATOM 642 N N . ARG A 1 90 ? -5.715 9.132 -1.087 1.00 92.75 90 ARG A N 1
ATOM 643 C CA . ARG A 1 90 ? -6.964 8.522 -0.626 1.00 92.75 90 ARG A CA 1
ATOM 644 C C . ARG A 1 90 ? -6.682 7.053 -0.318 1.00 92.75 90 ARG A C 1
ATOM 646 O O . ARG A 1 90 ? -6.059 6.379 -1.131 1.00 92.75 90 ARG A O 1
ATOM 653 N N . ILE A 1 91 ? -7.154 6.554 0.816 1.00 93.44 91 ILE A N 1
ATOM 654 C CA . ILE A 1 91 ? -6.997 5.149 1.191 1.00 93.44 91 ILE A CA 1
ATOM 655 C C . ILE A 1 91 ? -8.322 4.534 1.613 1.00 93.44 91 ILE A C 1
ATOM 657 O O . ILE A 1 91 ? -9.173 5.181 2.228 1.00 93.44 91 ILE A O 1
ATOM 661 N N . TYR A 1 92 ? -8.468 3.254 1.302 1.00 93.56 92 TYR A N 1
ATOM 662 C CA . TYR A 1 92 ? -9.545 2.417 1.794 1.00 93.56 92 TYR A CA 1
ATOM 663 C C . TYR A 1 92 ? -8.987 1.081 2.257 1.00 93.56 92 TYR A C 1
ATOM 665 O O . TYR A 1 92 ? -8.241 0.435 1.527 1.00 93.56 92 TYR A O 1
ATOM 673 N N . TYR A 1 93 ? -9.400 0.650 3.441 1.00 93.75 93 TYR A N 1
ATOM 674 C CA . TYR A 1 93 ? -9.108 -0.660 3.997 1.00 93.75 93 TYR A CA 1
ATOM 675 C C . TYR A 1 93 ? -10.379 -1.280 4.556 1.00 93.75 93 TYR A C 1
ATOM 677 O O . TYR A 1 93 ? -11.151 -0.635 5.264 1.00 93.75 93 TYR A O 1
ATOM 685 N N . ASN A 1 94 ? -10.590 -2.554 4.261 1.00 94.31 94 ASN A N 1
ATOM 686 C CA . ASN A 1 94 ? -11.631 -3.371 4.862 1.00 94.31 94 ASN A CA 1
ATOM 687 C C . ASN A 1 94 ? -11.122 -4.804 4.994 1.00 94.31 94 ASN A C 1
ATOM 689 O O . ASN A 1 94 ? -11.118 -5.569 4.025 1.00 94.31 94 ASN A O 1
ATOM 693 N N . HIS A 1 95 ? -10.607 -5.119 6.178 1.00 93.94 95 HIS A N 1
ATOM 694 C CA . HIS A 1 95 ? -9.861 -6.337 6.452 1.00 93.94 95 HIS A CA 1
ATOM 695 C C . HIS A 1 95 ? -10.518 -7.135 7.574 1.00 93.94 95 HIS A C 1
ATOM 697 O O . HIS A 1 95 ? -11.013 -6.576 8.556 1.00 93.94 95 HIS A O 1
ATOM 703 N N . ILE A 1 96 ? -10.458 -8.456 7.454 1.00 95.06 96 ILE A N 1
ATOM 704 C CA . ILE A 1 96 ? -10.806 -9.395 8.517 1.00 95.06 96 ILE A CA 1
ATOM 705 C C . ILE A 1 96 ? -9.812 -10.553 8.518 1.00 95.06 96 ILE A C 1
ATOM 707 O O . ILE A 1 96 ? -9.478 -11.083 7.463 1.00 95.06 96 ILE A O 1
ATOM 711 N N . GLY A 1 97 ? -9.346 -10.951 9.699 1.00 95.06 97 GLY A N 1
ATOM 712 C CA . GLY A 1 97 ? -8.349 -11.999 9.885 1.00 95.06 97 GLY A CA 1
ATOM 713 C C . GLY A 1 97 ? -8.627 -12.845 11.123 1.00 95.06 97 GLY A C 1
ATOM 714 O O . GLY A 1 97 ? -8.824 -12.318 12.217 1.00 95.06 97 GLY A O 1
ATOM 715 N N . LEU A 1 98 ? -8.624 -14.164 10.942 1.00 95.44 98 LEU A N 1
ATOM 716 C CA . LEU A 1 98 ? -8.924 -15.189 11.948 1.00 95.44 98 LEU A CA 1
ATOM 717 C C . LEU A 1 98 ? -7.760 -16.188 12.118 1.00 95.44 98 LEU A C 1
ATOM 719 O O . LEU A 1 98 ? -7.960 -17.362 12.427 1.00 95.44 98 LEU A O 1
ATOM 723 N N . GLY A 1 99 ? -6.530 -15.748 11.859 1.00 93.88 99 GLY A N 1
ATOM 724 C CA . GLY A 1 99 ? -5.296 -16.527 11.930 1.00 93.88 99 GLY A CA 1
ATOM 725 C C . GLY A 1 99 ? -5.079 -17.419 10.710 1.00 93.88 99 GLY A C 1
ATOM 726 O O . GLY A 1 99 ? -4.107 -17.245 9.987 1.00 93.88 99 GLY A O 1
ATOM 727 N N . VAL A 1 100 ? -5.985 -18.367 10.457 1.00 94.62 100 VAL A N 1
ATOM 728 C CA . VAL A 1 100 ? -5.858 -19.318 9.331 1.00 94.62 100 VAL A CA 1
ATOM 729 C C . VAL A 1 100 ? -6.603 -18.887 8.067 1.00 94.62 100 VAL A C 1
ATOM 731 O O . VAL A 1 100 ? -6.368 -19.428 6.988 1.00 94.62 100 VAL A O 1
ATOM 734 N N . TRP A 1 101 ? -7.510 -17.925 8.200 1.00 93.06 101 TRP A N 1
ATOM 735 C CA . TRP A 1 101 ? -8.341 -17.399 7.126 1.00 93.06 101 TRP A CA 1
ATOM 736 C C . TRP A 1 101 ? -8.570 -15.910 7.342 1.00 93.06 101 TRP A C 1
ATOM 738 O O . TRP A 1 101 ? -8.649 -15.444 8.478 1.00 93.06 101 TRP A O 1
ATOM 748 N N . GLY A 1 102 ? -8.743 -15.178 6.258 1.00 92.19 102 GLY A N 1
ATOM 749 C CA . GLY A 1 102 ? -9.165 -13.798 6.273 1.00 92.19 102 GLY A CA 1
ATOM 750 C C . GLY A 1 102 ? -9.393 -13.279 4.864 1.00 92.19 102 GLY A C 1
ATOM 751 O O . GLY A 1 102 ? -9.227 -13.995 3.872 1.00 92.19 102 GLY A O 1
ATOM 752 N N . ARG A 1 103 ? -9.762 -12.008 4.789 1.00 90.69 103 ARG A N 1
ATOM 753 C CA . ARG A 1 103 ? -9.971 -11.283 3.543 1.00 90.69 103 ARG A CA 1
ATOM 754 C C . ARG A 1 103 ? -9.492 -9.855 3.711 1.00 90.69 103 ARG A C 1
ATOM 756 O O . ARG A 1 103 ? -9.821 -9.208 4.704 1.00 90.69 103 ARG A O 1
ATOM 763 N N . GLU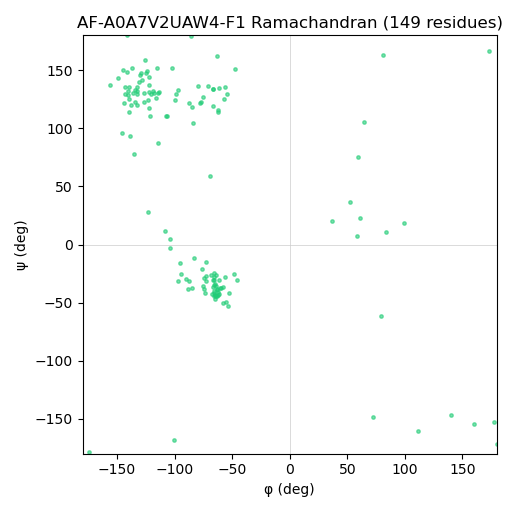 A 1 104 ? -8.777 -9.367 2.714 1.00 90.38 104 GLU A N 1
ATOM 764 C CA . GLU A 1 104 ? -8.317 -7.988 2.640 1.00 90.38 104 GLU A CA 1
ATOM 765 C C . GLU A 1 104 ? -8.885 -7.335 1.387 1.00 90.38 104 GLU A C 1
ATOM 767 O O . GLU A 1 104 ? -8.780 -7.880 0.287 1.00 90.38 104 GLU A O 1
ATOM 772 N N . ARG A 1 105 ? -9.492 -6.162 1.564 1.00 90.62 105 ARG A N 1
ATOM 773 C CA . ARG A 1 105 ? -9.848 -5.246 0.488 1.00 90.62 105 ARG A CA 1
ATOM 774 C C . ARG A 1 105 ? -9.171 -3.913 0.752 1.00 90.62 105 ARG A C 1
ATOM 776 O O . ARG A 1 105 ? -9.478 -3.271 1.756 1.00 90.62 105 ARG A O 1
ATOM 783 N N . SER A 1 106 ? -8.294 -3.510 -0.153 1.00 90.94 106 SER A N 1
ATOM 784 C CA . SER A 1 106 ? -7.538 -2.270 -0.065 1.00 90.94 106 SER A CA 1
ATOM 785 C C . SER A 1 106 ? -7.649 -1.452 -1.350 1.00 90.94 106 SER A C 1
ATOM 787 O O . SER A 1 106 ? -7.808 -1.982 -2.452 1.00 90.94 106 SER A O 1
ATOM 789 N N . GLY A 1 107 ? -7.608 -0.135 -1.200 1.00 89.81 107 GLY A N 1
ATOM 790 C CA . GLY A 1 107 ? -7.572 0.820 -2.297 1.00 89.81 107 GLY A CA 1
ATOM 791 C C . GLY A 1 107 ? -6.623 1.953 -1.948 1.00 89.81 107 GLY A C 1
ATOM 792 O O . GLY A 1 107 ? -6.707 2.502 -0.850 1.00 89.81 107 GLY A O 1
ATOM 793 N N . TRP A 1 108 ? -5.747 2.287 -2.887 1.00 88.56 108 TRP A N 1
ATOM 794 C CA . TRP A 1 108 ? -4.868 3.447 -2.829 1.00 88.56 108 TRP A CA 1
ATOM 795 C C . TRP A 1 108 ? -5.220 4.352 -4.002 1.00 88.56 108 TRP A C 1
ATOM 797 O O . TRP A 1 108 ? -5.412 3.877 -5.117 1.00 88.56 108 TRP A O 1
ATOM 807 N N . GLY A 1 109 ? -5.426 5.632 -3.721 1.00 85.88 109 GLY A N 1
ATOM 808 C CA . GLY A 1 109 ? -5.600 6.650 -4.743 1.00 85.88 109 GLY A CA 1
ATOM 809 C C . GLY A 1 109 ? -4.262 7.196 -5.216 1.00 85.88 109 GLY A C 1
ATOM 810 O O . GLY A 1 109 ? -3.207 6.815 -4.710 1.00 85.88 109 GLY A O 1
ATOM 811 N N . ASP A 1 110 ? -4.341 8.129 -6.155 1.00 82.94 110 ASP A N 1
ATOM 812 C CA . ASP A 1 110 ? -3.177 8.783 -6.741 1.00 82.94 110 ASP A CA 1
ATOM 813 C C . ASP A 1 110 ? -2.321 9.440 -5.649 1.00 82.94 110 ASP A C 1
ATOM 815 O O . ASP A 1 110 ? -2.844 10.079 -4.724 1.00 82.94 110 ASP A O 1
ATOM 819 N N . GLY A 1 111 ? -1.007 9.244 -5.745 1.00 73.44 111 GLY A N 1
ATOM 820 C CA . GLY A 1 111 ? -0.041 9.892 -4.876 1.00 73.44 111 GLY A CA 1
ATOM 821 C C . GLY A 1 111 ? 0.628 11.078 -5.556 1.00 73.44 111 GLY A C 1
ATOM 822 O O . GLY A 1 111 ? 0.163 11.595 -6.573 1.00 73.44 111 GLY A O 1
ATOM 823 N N . PHE A 1 112 ? 1.689 11.586 -4.933 1.00 80.81 112 PHE A N 1
ATOM 824 C CA . PHE A 1 112 ? 2.372 12.777 -5.429 1.00 80.81 112 PHE A CA 1
ATOM 825 C C . PHE A 1 112 ? 3.406 12.450 -6.510 1.00 80.81 112 PHE A C 1
ATOM 827 O O . PHE A 1 112 ? 3.580 13.248 -7.432 1.00 80.81 112 PHE A O 1
ATOM 834 N N . LEU A 1 113 ? 4.126 11.328 -6.384 1.00 80.00 113 LEU A N 1
ATOM 835 C CA . LEU A 1 113 ? 5.189 10.943 -7.316 1.00 80.00 113 LEU A CA 1
ATOM 836 C C . LEU A 1 113 ? 4.695 9.961 -8.378 1.00 80.00 113 LEU A C 1
ATOM 838 O O . LEU A 1 113 ? 5.215 9.980 -9.495 1.00 80.00 113 LEU A O 1
ATOM 842 N N . PHE A 1 114 ? 3.718 9.117 -8.046 1.00 78.81 114 PHE A N 1
ATOM 843 C CA . PHE A 1 114 ? 3.223 8.054 -8.908 1.00 78.81 114 PHE A CA 1
ATOM 844 C C . PHE A 1 114 ? 1.693 8.071 -8.999 1.00 78.81 114 PHE A C 1
ATOM 846 O O . PHE A 1 114 ? 0.969 8.285 -8.025 1.00 78.81 114 PHE A O 1
ATOM 853 N N . ASP A 1 115 ? 1.200 7.828 -10.210 1.00 79.12 115 ASP A N 1
ATOM 854 C CA . ASP A 1 115 ? -0.222 7.651 -10.484 1.00 79.12 115 ASP A CA 1
ATOM 855 C C . ASP A 1 115 ? -0.585 6.173 -10.279 1.00 79.12 115 ASP A C 1
ATOM 857 O O . ASP A 1 115 ? 0.008 5.285 -10.899 1.00 79.12 115 ASP A O 1
ATOM 861 N N . PHE A 1 116 ? -1.531 5.911 -9.377 1.00 70.25 116 PHE A N 1
ATOM 862 C CA . PHE A 1 116 ? -2.004 4.558 -9.073 1.00 70.25 116 PHE A CA 1
ATOM 863 C C . PHE A 1 116 ? -3.368 4.251 -9.681 1.00 70.25 116 PHE A C 1
ATOM 865 O O . PHE A 1 116 ? -3.840 3.123 -9.557 1.00 70.25 116 PHE A O 1
ATOM 872 N N . GLY A 1 117 ? -3.993 5.220 -10.354 1.00 72.31 117 GLY A N 1
ATOM 873 C CA . GLY A 1 117 ? -5.371 5.115 -10.793 1.00 72.31 117 GLY A CA 1
ATOM 874 C C . GLY A 1 117 ? -6.315 5.027 -9.595 1.00 72.31 117 GLY A C 1
ATOM 875 O O . GLY A 1 117 ? -6.440 3.995 -8.940 1.00 72.31 117 GLY A O 1
ATOM 876 N N . GLY A 1 118 ? -7.025 6.115 -9.311 1.00 80.19 118 GLY A N 1
ATOM 877 C CA . GLY A 1 118 ? -7.997 6.160 -8.220 1.00 80.19 118 GLY A CA 1
ATOM 878 C C . GLY A 1 118 ? -8.968 4.965 -8.160 1.00 80.19 118 GLY A C 1
ATOM 879 O O . GLY A 1 118 ? -9.355 4.371 -9.167 1.00 80.19 118 GLY A O 1
ATOM 880 N N . PHE A 1 119 ? -9.427 4.647 -6.948 1.00 87.00 119 PHE A N 1
ATOM 881 C CA . PHE A 1 119 ? -10.391 3.573 -6.705 1.00 87.00 119 PHE A CA 1
ATOM 882 C C . PHE A 1 119 ? -11.818 4.091 -6.465 1.00 87.00 119 PHE A C 1
ATOM 884 O O . PHE A 1 119 ? -12.046 5.168 -5.909 1.00 87.00 119 PHE A O 1
ATOM 891 N N . ASP A 1 120 ? -12.799 3.266 -6.809 1.00 87.38 120 ASP A N 1
ATOM 892 C CA . ASP A 1 120 ? -14.227 3.492 -6.620 1.00 87.38 120 ASP A CA 1
ATOM 893 C C . ASP A 1 120 ? -14.832 2.343 -5.793 1.00 87.38 120 ASP A C 1
ATOM 895 O O . ASP A 1 120 ? -14.708 1.172 -6.136 1.00 87.38 120 ASP A O 1
ATOM 899 N N . LEU A 1 121 ? -15.484 2.673 -4.674 1.00 87.56 121 LEU A N 1
ATOM 900 C CA . LEU A 1 121 ? -16.025 1.690 -3.727 1.00 87.56 121 LEU A CA 1
ATOM 901 C C . LEU A 1 121 ? -17.156 0.843 -4.326 1.00 87.56 121 LEU A C 1
ATOM 903 O O . LEU A 1 121 ? -17.315 -0.322 -3.933 1.00 87.56 121 LEU A O 1
ATOM 907 N N . ASP A 1 122 ? -17.882 1.410 -5.290 1.00 87.81 122 ASP A N 1
ATOM 908 C CA . ASP A 1 122 ? -18.993 0.768 -5.993 1.00 87.81 122 ASP A CA 1
ATOM 909 C C . ASP A 1 122 ? -18.512 -0.115 -7.149 1.00 87.81 122 ASP A C 1
ATOM 911 O O . ASP A 1 122 ? -19.270 -0.937 -7.667 1.00 87.81 122 ASP A O 1
ATOM 915 N N . LYS A 1 123 ? -17.231 0.009 -7.511 1.00 85.94 123 LYS A N 1
ATOM 916 C CA . LYS A 1 123 ? -16.563 -0.780 -8.541 1.00 85.94 123 LYS A CA 1
ATOM 917 C C . LYS A 1 123 ? -15.481 -1.648 -7.909 1.00 85.94 123 LYS A C 1
ATOM 919 O O . LYS A 1 123 ? -14.315 -1.254 -7.855 1.00 85.94 123 LYS A O 1
ATOM 924 N N . PRO A 1 124 ? -15.818 -2.861 -7.428 1.00 78.62 124 PRO A N 1
ATOM 925 C CA . PRO A 1 124 ? -14.833 -3.808 -6.930 1.00 78.62 124 PRO A CA 1
ATOM 926 C C . PRO A 1 124 ? -13.625 -3.953 -7.857 1.00 78.62 124 PRO A C 1
ATOM 928 O O . PRO A 1 124 ? -12.541 -4.206 -7.335 1.00 78.62 124 PRO A O 1
ATOM 931 N N . GLU A 1 125 ? -13.812 -3.783 -9.182 1.00 80.06 125 GLU A N 1
ATOM 932 C CA . GLU A 1 125 ? -12.824 -3.723 -10.281 1.00 80.06 125 GLU A CA 1
ATOM 933 C C . GLU A 1 125 ? -11.619 -2.807 -10.067 1.00 80.06 125 GLU A C 1
ATOM 935 O O . GLU A 1 125 ? -10.542 -3.098 -10.588 1.00 80.06 125 GLU A O 1
ATOM 940 N N . THR A 1 126 ? -11.751 -1.785 -9.231 1.00 83.88 126 THR A N 1
ATOM 941 C CA . THR A 1 126 ? -10.687 -0.806 -8.989 1.00 83.88 126 THR A CA 1
ATOM 942 C C . THR A 1 126 ? -9.972 -1.000 -7.649 1.00 83.88 126 THR A C 1
ATOM 944 O O . THR A 1 126 ? -9.184 -0.152 -7.258 1.00 83.88 126 THR A O 1
ATOM 947 N N . MET A 1 127 ? -10.286 -2.051 -6.883 1.00 84.69 127 MET A N 1
ATOM 948 C CA . MET A 1 127 ? -9.633 -2.334 -5.594 1.00 84.69 127 MET A CA 1
ATOM 949 C C . MET A 1 127 ? -8.837 -3.624 -5.618 1.00 84.69 127 MET A C 1
ATOM 951 O O . MET A 1 127 ? -9.197 -4.589 -6.295 1.00 84.69 127 MET A O 1
ATOM 955 N N . HIS A 1 128 ? -7.803 -3.653 -4.790 1.00 84.31 128 HIS A N 1
ATOM 956 C CA . HIS A 1 128 ? -7.068 -4.855 -4.474 1.00 84.31 128 HIS A CA 1
ATOM 957 C C . HIS A 1 128 ? -7.871 -5.698 -3.483 1.00 84.31 128 HIS A C 1
ATOM 959 O O . HIS A 1 128 ? -8.239 -5.234 -2.404 1.00 84.31 128 HIS A O 1
ATOM 965 N N . CYS A 1 129 ? -8.159 -6.940 -3.856 1.00 86.81 129 CYS A N 1
ATOM 966 C CA . CYS A 1 129 ? -8.947 -7.857 -3.048 1.00 86.81 129 CYS A CA 1
ATOM 967 C C . CYS A 1 129 ? -8.265 -9.223 -3.015 1.00 86.81 129 CYS A C 1
ATOM 969 O O . CYS A 1 129 ? -8.065 -9.833 -4.067 1.00 86.81 129 CYS A O 1
ATOM 971 N N . GLN A 1 130 ? -7.950 -9.725 -1.823 1.00 87.38 130 GLN A N 1
ATOM 972 C CA . GLN A 1 130 ? -7.284 -11.015 -1.661 1.00 87.38 130 GLN A CA 1
ATOM 973 C C . GLN A 1 130 ? -7.804 -11.806 -0.457 1.00 87.38 130 GLN A C 1
ATOM 975 O O . GLN A 1 130 ? -8.206 -11.245 0.566 1.00 87.38 130 GLN A O 1
ATOM 980 N N . GLY A 1 131 ? -7.786 -13.133 -0.592 1.00 90.38 131 GLY A N 1
ATOM 981 C CA . GLY A 1 131 ? -7.893 -14.051 0.536 1.00 90.38 131 GLY A CA 1
ATOM 982 C C . GLY A 1 131 ? -6.540 -14.163 1.236 1.00 90.38 131 GLY A C 1
ATOM 983 O O . GLY A 1 131 ? -5.510 -14.265 0.573 1.00 90.38 131 GLY A O 1
ATOM 984 N N . VAL A 1 132 ? -6.546 -14.142 2.566 1.00 90.94 132 VAL A N 1
ATOM 985 C CA . VAL A 1 132 ? -5.334 -14.181 3.398 1.00 90.94 132 VAL A CA 1
ATOM 986 C C . VAL A 1 132 ? -5.397 -15.317 4.420 1.00 90.94 132 VAL A C 1
ATOM 988 O O . VAL A 1 132 ? -6.468 -15.836 4.739 1.00 90.94 132 VAL A O 1
ATOM 991 N N . GLY A 1 133 ? -4.244 -15.740 4.928 1.00 91.75 133 GLY A N 1
ATOM 992 C CA . GLY A 1 133 ? -4.105 -16.966 5.716 1.00 91.75 133 GLY A CA 1
ATOM 993 C C . GLY A 1 133 ? -4.009 -18.225 4.842 1.00 91.75 133 GLY A C 1
ATOM 994 O O . GLY A 1 133 ? -4.383 -18.187 3.668 1.00 91.75 133 GLY A O 1
ATOM 995 N N . PRO A 1 134 ? -3.547 -19.373 5.375 1.00 90.56 134 PRO A N 1
ATOM 996 C CA . PRO A 1 134 ? -3.355 -20.582 4.577 1.00 90.56 134 PRO A CA 1
ATOM 997 C C . PRO A 1 134 ? -4.645 -21.051 3.898 1.00 90.56 134 PRO A C 1
ATOM 999 O O . PRO A 1 134 ? -4.611 -21.488 2.754 1.00 90.56 134 PRO A O 1
ATOM 1002 N N . LEU A 1 135 ? -5.797 -20.910 4.563 1.00 90.69 135 LEU A N 1
ATOM 1003 C CA . LEU A 1 135 ? -7.087 -21.226 3.953 1.00 90.69 135 LEU A CA 1
ATOM 1004 C C . LEU A 1 135 ? -7.536 -20.158 2.956 1.00 90.69 135 LEU A C 1
ATOM 1006 O O . LEU A 1 135 ? -8.125 -20.520 1.948 1.00 90.69 135 LEU A O 1
ATOM 1010 N N . GLY A 1 136 ? -7.255 -18.873 3.191 1.00 87.75 136 GLY A N 1
ATOM 1011 C CA . GLY A 1 136 ? -7.579 -17.811 2.230 1.00 87.75 136 GLY A CA 1
ATOM 1012 C C . GLY A 1 136 ? -6.763 -17.904 0.938 1.00 87.75 136 GLY A C 1
ATOM 1013 O O . GLY A 1 136 ? -7.270 -17.586 -0.132 1.00 87.75 136 GLY A O 1
ATOM 1014 N N . PHE A 1 137 ? -5.531 -18.416 1.016 1.00 84.69 137 PHE A N 1
ATOM 1015 C CA . PHE A 1 137 ? -4.721 -18.724 -0.162 1.00 84.69 137 PHE A CA 1
ATOM 1016 C C . PHE A 1 137 ? -5.203 -19.957 -0.924 1.00 84.69 137 PHE A C 1
ATOM 1018 O O . PHE A 1 137 ? -5.017 -20.017 -2.136 1.00 84.69 137 PHE A O 1
ATOM 1025 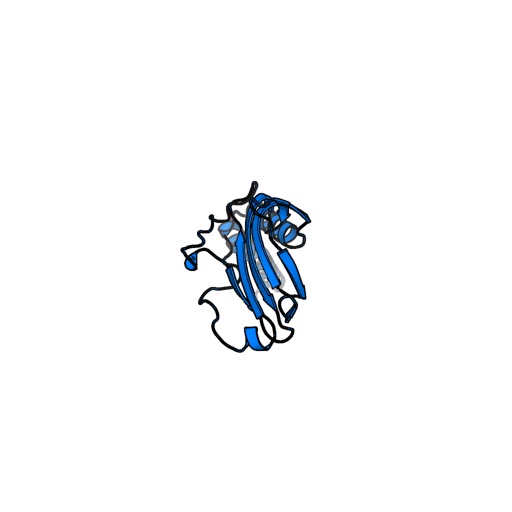N N . LEU A 1 138 ? -5.790 -20.946 -0.244 1.00 86.25 138 LEU A N 1
ATOM 1026 C CA . LEU A 1 138 ? -6.202 -22.218 -0.851 1.00 86.25 138 LEU A CA 1
ATOM 1027 C C . LEU A 1 138 ? -7.669 -22.248 -1.294 1.00 86.25 138 LEU A C 1
ATOM 1029 O O . LEU A 1 138 ? -8.019 -23.040 -2.169 1.00 86.25 138 LEU A O 1
ATOM 1033 N N . LEU A 1 139 ? -8.534 -21.441 -0.676 1.00 81.88 139 LEU A N 1
ATOM 1034 C CA . LEU A 1 139 ? -9.978 -21.491 -0.881 1.00 81.88 139 LEU A CA 1
ATOM 1035 C C . LEU A 1 139 ? -10.489 -20.179 -1.500 1.00 81.88 139 LEU A C 1
ATOM 1037 O O . LEU A 1 139 ? -10.266 -19.109 -0.933 1.00 81.88 139 LEU A O 1
ATOM 1041 N N . PRO A 1 140 ? -11.219 -20.238 -2.632 1.00 62.69 140 PRO A N 1
ATOM 1042 C CA . PRO A 1 140 ? -11.866 -19.067 -3.215 1.00 62.69 140 PRO A CA 1
ATOM 1043 C C . PRO A 1 140 ? -12.941 -18.468 -2.276 1.00 62.69 140 PRO A C 1
ATOM 1045 O O . PRO A 1 140 ? -13.439 -19.165 -1.389 1.00 62.69 140 PRO A O 1
ATOM 1048 N N . PRO A 1 141 ? -13.373 -17.208 -2.493 1.00 59.16 141 PRO A N 1
ATOM 1049 C CA . PRO A 1 141 ? -13.109 -16.391 -3.675 1.00 59.16 141 PRO A CA 1
ATOM 1050 C C . PRO A 1 141 ? -11.774 -15.647 -3.598 1.00 59.16 141 PRO A C 1
ATOM 1052 O O . PRO A 1 141 ? -11.591 -14.743 -2.788 1.00 59.16 141 PRO A O 1
ATOM 1055 N N . TYR A 1 142 ? -10.880 -15.955 -4.541 1.00 61.22 142 TYR A N 1
ATOM 1056 C CA . TYR A 1 142 ? -10.008 -14.924 -5.089 1.00 61.22 142 TYR A CA 1
ATOM 1057 C C . TYR A 1 142 ? -10.959 -14.007 -5.838 1.00 61.22 142 TYR A C 1
ATOM 1059 O O . TYR A 1 142 ? -11.660 -14.478 -6.738 1.00 61.22 142 TYR A O 1
ATOM 1067 N N . ASP A 1 143 ? -11.053 -12.741 -5.465 1.00 58.88 143 ASP A N 1
ATOM 1068 C CA . ASP A 1 143 ? -11.871 -11.759 -6.173 1.00 58.88 143 ASP A CA 1
ATOM 1069 C C . ASP A 1 143 ? -11.242 -11.460 -7.555 1.00 58.88 143 ASP A C 1
ATOM 1071 O O . ASP A 1 143 ? -10.839 -10.346 -7.834 1.00 58.88 143 ASP A O 1
ATOM 1075 N N . ARG A 1 144 ? -11.089 -12.489 -8.406 1.00 52.22 144 ARG A N 1
ATOM 1076 C CA . ARG A 1 144 ? -10.608 -12.556 -9.798 1.00 52.22 144 ARG A CA 1
ATOM 1077 C C . ARG A 1 144 ? -9.469 -11.619 -10.213 1.00 52.22 144 ARG A C 1
ATOM 1079 O O . ARG A 1 144 ? -9.303 -11.414 -11.414 1.00 52.22 144 ARG A O 1
ATOM 1086 N N . ARG A 1 145 ? -8.671 -11.071 -9.295 1.00 55.47 145 ARG A N 1
ATOM 1087 C CA . ARG A 1 145 ? -7.617 -10.120 -9.654 1.00 55.47 145 ARG A CA 1
ATOM 1088 C C . ARG A 1 145 ? -6.264 -10.479 -9.086 1.00 55.47 145 ARG A C 1
ATOM 1090 O O . ARG A 1 145 ? -6.190 -10.987 -7.969 1.00 55.47 145 ARG A O 1
ATOM 1097 N N . PRO A 1 146 ? -5.206 -10.253 -9.881 1.00 44.00 146 PRO A N 1
ATOM 1098 C CA . PRO A 1 146 ? -3.852 -10.418 -9.405 1.00 44.00 146 PRO A CA 1
ATOM 1099 C C . PRO A 1 146 ? -3.622 -9.451 -8.248 1.00 44.00 146 PRO A C 1
ATOM 1101 O O . PRO A 1 146 ? -3.997 -8.277 -8.320 1.00 44.00 146 PRO A O 1
ATOM 1104 N N . ALA A 1 147 ? -3.008 -9.969 -7.188 1.00 41.03 147 ALA A N 1
ATOM 1105 C CA . ALA A 1 147 ? -2.374 -9.120 -6.208 1.00 41.03 147 ALA A CA 1
ATOM 1106 C C . ALA A 1 147 ? -1.342 -8.249 -6.934 1.00 41.03 147 ALA A C 1
ATOM 1108 O O . ALA A 1 147 ? -0.529 -8.781 -7.689 1.00 41.03 147 ALA A O 1
ATOM 1109 N N . GLY A 1 148 ? -1.445 -6.931 -6.778 1.00 40.34 148 GLY A N 1
ATOM 1110 C CA . GLY A 1 148 ? -0.577 -5.967 -7.451 1.00 40.34 148 GLY A CA 1
ATOM 1111 C C . GLY A 1 148 ? -0.627 -6.047 -8.976 1.00 40.34 148 GLY A C 1
ATOM 1112 O O . GLY A 1 148 ? 0.329 -6.501 -9.598 1.00 40.34 148 GLY A O 1
ATOM 1113 N N . ALA A 1 149 ? -1.691 -5.543 -9.610 1.00 29.81 149 ALA A N 1
ATOM 1114 C CA . ALA A 1 149 ? -1.453 -4.946 -10.919 1.00 29.81 149 ALA A CA 1
ATOM 1115 C C . ALA A 1 149 ? -0.497 -3.767 -10.665 1.00 29.81 149 ALA A C 1
ATOM 1117 O O . ALA A 1 149 ? -0.896 -2.854 -9.940 1.00 29.81 149 ALA A O 1
ATOM 1118 N N . PRO A 1 150 ? 0.754 -3.800 -11.160 1.00 32.56 150 PRO A N 1
ATOM 1119 C CA . PRO A 1 150 ? 1.570 -2.604 -11.138 1.00 32.56 150 PRO A CA 1
ATOM 1120 C C . PRO A 1 150 ? 0.838 -1.587 -12.011 1.00 32.56 150 PRO A C 1
ATOM 1122 O O . PRO A 1 150 ? 0.618 -1.834 -13.200 1.00 32.56 150 PRO A O 1
ATOM 1125 N N . THR A 1 151 ? 0.383 -0.500 -11.404 1.00 36.84 151 THR A N 1
ATOM 1126 C CA . THR A 1 151 ? 0.177 0.748 -12.133 1.00 36.84 151 THR A CA 1
ATOM 1127 C C . THR A 1 151 ? 1.526 1.350 -12.489 1.00 36.84 151 THR A C 1
ATOM 1129 O O . THR A 1 151 ? 2.459 1.284 -11.641 1.00 36.84 151 THR A O 1
#

Foldseek 3Di:
DDDDVVVVVVVVVVCVVVVVQVVQVVQPHPVSVVLVVLLVVLAVDDDWDWDAPDDWDDDWDADVLAFIADWGWDFTWTAARHPSAHGIWTKTWGKHGDGQKIKIKIFIQQGDPDGLHGDDPVPSVRIAIFIGHNCRVVDDDPVPDDRDPDD

Sequence (151 aa):
MKQSPSRLLGLALASALVLPLGCAQREGGVLGFLSSRLKDGLEMVDIGVTVTATPQWTFYAALLSSVPVGFGKVDGYFFGVGGGDIGAMRIYYNHIGLGVWGRERSGWGDGFLFDFGGFDLDKPETMHCQGVGPLGFLLPPYDRRPAGAPT